Protein AF-K6WH16-F1 (afdb_monomer)

Organism: NCBI:txid1108045

Secondary structure (DSSP, 8-state):
-PPPTTS--S---------PPPTT-EE--TTSSS--EEHHHHHHHHHHHT--

Nearest PDB structures (foldseek):
  6x46-assembly1_A  TM=3.693E-01  e=3.875E+00  Mus musculus

InterPro domains:
  IPR027443 Isopenicillin N synthase-like superfamily [G3DSA:2.60.120.330] (1-51)

pLDDT: mean 94.05, std 6.18, range [58.41, 98.62]

Foldseek 3Di:
DQDDVVDDPDDDDDDDDDPFDDQQDWDADPVRPDDIDGSVVVVVVVVVVPPD

Radius of gyration: 17.96 Å; Cα contacts (8 Å, |Δi|>4): 31; chains: 1; bounding box: 45×24×40 Å

Solvent-accessible surface area (backbone atoms only — not comparable to full-atom values): 3636 Å² total; per-residue (Å²): 130,84,73,55,92,92,47,85,82,70,92,82,90,83,82,90,82,79,96,70,75,59,52,82,41,74,45,70,41,97,79,66,83,45,80,70,42,35,42,40,58,51,50,51,54,56,53,61,71,64,74,116

Sequence (52 aa):
RAPRAGE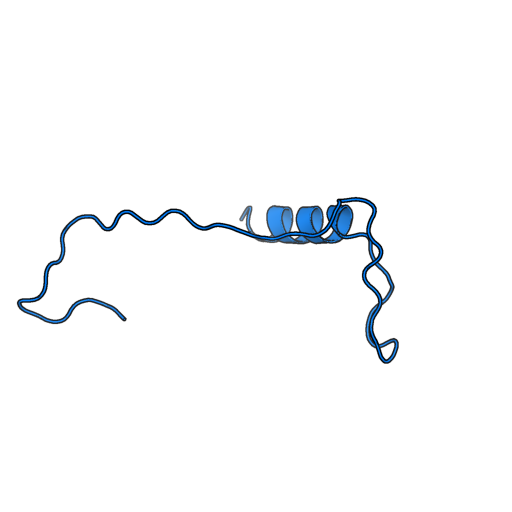YQGPRYSIAFFAQANTDAMIDSPKGKYPSITAGDYLTQRVTANAL

Mean predicted aligned error: 4.96 Å

Structure (mmCIF, N/CA/C/O backbone):
data_AF-K6WH16-F1
#
_entry.id   AF-K6WH16-F1
#
loop_
_atom_site.group_PDB
_atom_site.id
_atom_site.type_symbol
_atom_site.label_atom_id
_atom_site.label_alt_id
_atom_site.label_comp_id
_atom_site.label_asym_id
_atom_site.label_entity_id
_atom_site.label_seq_id
_atom_site.pdbx_PDB_ins_code
_atom_site.Cartn_x
_atom_site.Cartn_y
_atom_site.Cartn_z
_atom_site.occupancy
_atom_site.B_iso_or_equiv
_atom_site.auth_seq_id
_atom_site.auth_comp_id
_atom_site.auth_asym_id
_atom_site.auth_atom_id
_atom_site.pdbx_PDB_model_num
ATOM 1 N N . ARG A 1 1 ? 20.244 -0.500 -5.045 1.00 83.50 1 ARG A N 1
ATOM 2 C CA . ARG A 1 1 ? 21.557 0.185 -5.172 1.00 83.50 1 ARG A CA 1
ATOM 3 C C . ARG A 1 1 ? 21.679 0.763 -6.572 1.00 83.50 1 ARG A C 1
ATOM 5 O O . ARG A 1 1 ? 21.100 0.173 -7.479 1.00 83.50 1 ARG A O 1
ATOM 12 N N . ALA A 1 2 ? 22.422 1.851 -6.752 1.00 85.38 2 ALA A N 1
ATOM 13 C CA . ALA A 1 2 ? 22.823 2.274 -8.091 1.00 85.38 2 ALA A CA 1
ATOM 14 C C . ALA A 1 2 ? 23.827 1.261 -8.693 1.00 85.38 2 ALA A C 1
ATOM 16 O O . ALA A 1 2 ? 24.562 0.628 -7.922 1.00 85.38 2 ALA A O 1
ATOM 17 N N . PRO A 1 3 ? 23.841 1.067 -10.024 1.00 89.50 3 PRO A N 1
ATOM 18 C CA . PRO A 1 3 ? 24.851 0.249 -10.693 1.00 89.50 3 PRO A CA 1
ATOM 19 C C . PRO A 1 3 ? 26.259 0.831 -10.503 1.00 89.50 3 PRO A C 1
ATOM 21 O O . PRO A 1 3 ? 26.443 2.049 -10.505 1.00 89.50 3 PRO A O 1
ATOM 24 N N . ARG A 1 4 ? 27.258 -0.040 -10.350 1.00 93.12 4 ARG A N 1
ATOM 25 C CA . ARG A 1 4 ? 28.683 0.328 -10.298 1.00 93.12 4 ARG A CA 1
ATOM 26 C C . ARG A 1 4 ? 29.228 0.623 -11.700 1.00 93.12 4 ARG A C 1
ATOM 28 O O . ARG A 1 4 ? 28.611 0.284 -12.710 1.00 93.12 4 ARG A O 1
ATOM 35 N N . ALA A 1 5 ? 30.411 1.232 -11.767 1.00 91.50 5 ALA A N 1
ATOM 36 C CA . ALA A 1 5 ? 31.148 1.352 -13.022 1.00 91.50 5 ALA A CA 1
ATOM 37 C C . ALA A 1 5 ? 31.392 -0.045 -13.624 1.00 91.50 5 ALA A C 1
ATOM 39 O O . ALA A 1 5 ? 31.815 -0.958 -12.916 1.00 91.50 5 ALA A O 1
ATOM 40 N N . GLY A 1 6 ? 31.073 -0.215 -14.909 1.00 93.00 6 GLY A N 1
ATOM 41 C CA . GLY A 1 6 ? 31.148 -1.503 -15.610 1.00 93.00 6 GLY A CA 1
ATOM 42 C C . GLY A 1 6 ? 29.927 -2.421 -15.444 1.00 93.00 6 GLY A C 1
ATOM 43 O O . GLY A 1 6 ? 29.832 -3.415 -16.156 1.00 93.00 6 GLY A O 1
ATOM 44 N N . GLU A 1 7 ? 28.970 -2.102 -14.562 1.00 94.62 7 GLU A N 1
ATOM 45 C CA . GLU A 1 7 ? 27.680 -2.807 -14.506 1.00 94.62 7 GLU A CA 1
ATOM 46 C C . GLU A 1 7 ? 26.704 -2.262 -15.566 1.00 94.62 7 GLU A C 1
ATOM 48 O O . GLU A 1 7 ? 26.848 -1.146 -16.067 1.00 94.62 7 GLU A O 1
ATOM 53 N N . TYR A 1 8 ? 25.667 -3.040 -15.891 1.00 90.75 8 TYR A N 1
ATOM 54 C CA . TYR A 1 8 ? 24.639 -2.636 -16.850 1.00 90.75 8 TYR A CA 1
ATOM 55 C C . TY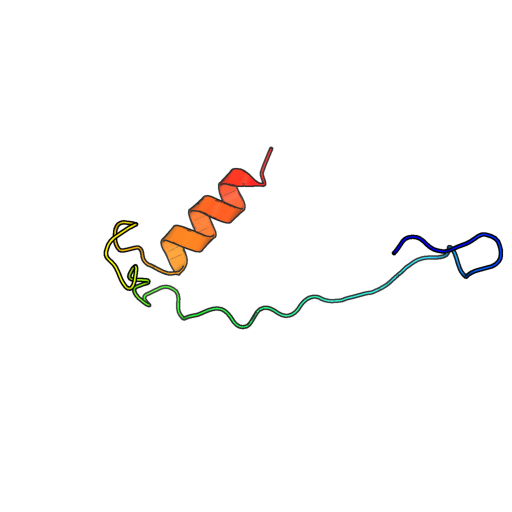R A 1 8 ? 23.870 -1.385 -16.381 1.00 90.75 8 TYR A C 1
ATOM 57 O O . TYR A 1 8 ? 23.230 -1.372 -15.321 1.00 90.75 8 TYR A O 1
ATOM 65 N N . GLN A 1 9 ? 23.924 -0.336 -17.204 1.00 92.69 9 GLN A N 1
ATOM 66 C CA . GLN A 1 9 ? 23.339 0.994 -16.964 1.00 92.69 9 GLN A CA 1
ATOM 67 C C . GLN A 1 9 ? 22.111 1.276 -17.851 1.00 92.69 9 GLN A C 1
ATOM 69 O O . GLN A 1 9 ? 21.598 2.390 -17.849 1.00 92.69 9 GLN A O 1
ATOM 74 N N . GLY A 1 10 ? 21.646 0.288 -18.622 1.00 89.94 10 GLY A N 1
ATOM 75 C CA . GLY A 1 10 ? 20.485 0.441 -19.499 1.00 89.94 10 GLY A CA 1
ATOM 76 C C . GLY A 1 10 ? 19.139 0.433 -18.757 1.00 89.94 10 GLY A C 1
ATOM 77 O O . GLY A 1 10 ? 19.102 0.388 -17.520 1.00 89.94 10 GLY A O 1
ATOM 78 N N . PRO A 1 11 ? 18.020 0.474 -19.506 1.00 91.81 11 PRO A N 1
ATOM 79 C CA . PRO A 1 11 ? 16.676 0.504 -18.941 1.00 91.81 11 PRO A CA 1
ATOM 80 C C . PRO A 1 11 ? 16.418 -0.650 -17.969 1.00 91.81 11 PRO A C 1
ATOM 82 O O . PRO A 1 11 ? 16.816 -1.791 -18.204 1.00 91.81 11 PRO A O 1
ATOM 85 N N . ARG A 1 12 ? 15.718 -0.351 -16.871 1.00 90.81 12 ARG A N 1
ATOM 86 C CA . ARG A 1 12 ? 15.262 -1.349 -15.898 1.00 90.81 12 ARG A CA 1
ATOM 87 C C . ARG A 1 12 ? 13.749 -1.414 -15.944 1.00 90.81 12 ARG A C 1
ATOM 89 O O . ARG A 1 12 ? 13.085 -0.425 -15.651 1.00 90.81 12 ARG A O 1
ATOM 96 N N . TYR A 1 13 ? 13.228 -2.582 -16.286 1.00 92.50 13 TYR A N 1
ATOM 97 C CA . TYR A 1 13 ? 11.797 -2.837 -16.289 1.00 92.50 13 TYR A CA 1
ATOM 98 C C . TYR A 1 13 ? 11.432 -3.577 -15.010 1.00 92.50 13 TYR A C 1
ATOM 100 O O . TYR A 1 13 ? 11.950 -4.658 -14.732 1.00 92.50 13 TYR A O 1
ATOM 108 N N . SER A 1 14 ? 10.551 -2.981 -14.220 1.00 92.38 14 SER A N 1
ATOM 109 C CA . SER A 1 14 ? 9.949 -3.626 -13.060 1.00 92.38 14 SER A CA 1
ATOM 110 C C . SER A 1 14 ? 8.495 -3.211 -12.962 1.00 92.38 14 SER A C 1
ATOM 112 O O . SER A 1 14 ? 8.168 -2.052 -13.213 1.00 92.38 14 SER A O 1
ATOM 114 N N . ILE A 1 15 ? 7.644 -4.140 -12.548 1.00 94.88 15 ILE A N 1
ATOM 115 C CA . ILE A 1 15 ? 6.236 -3.879 -12.273 1.00 94.88 15 ILE A CA 1
ATOM 116 C C . ILE A 1 15 ? 6.031 -4.131 -10.785 1.00 94.88 15 ILE A C 1
ATOM 118 O O . ILE A 1 15 ? 6.349 -5.210 -10.287 1.00 94.88 15 ILE A O 1
ATOM 122 N N . ALA A 1 16 ? 5.546 -3.118 -10.073 1.00 95.38 16 ALA A N 1
ATOM 123 C CA . ALA A 1 16 ? 5.213 -3.257 -8.666 1.00 95.38 16 ALA A CA 1
ATOM 124 C C . ALA A 1 16 ? 3.825 -3.893 -8.521 1.00 95.38 16 ALA A C 1
ATOM 126 O O . ALA A 1 16 ? 2.887 -3.518 -9.223 1.00 95.38 16 ALA A O 1
ATOM 127 N N . PHE A 1 17 ? 3.699 -4.831 -7.587 1.00 96.62 17 PHE A N 1
ATOM 128 C CA . PHE A 1 17 ? 2.423 -5.390 -7.159 1.00 96.62 17 PHE A CA 1
ATOM 129 C C . PHE A 1 17 ? 2.162 -4.977 -5.711 1.00 96.62 17 PHE A C 1
ATOM 131 O O . PHE A 1 17 ? 3.056 -5.074 -4.869 1.00 96.62 17 PHE A O 1
ATOM 138 N N . PHE A 1 18 ? 0.939 -4.536 -5.421 1.00 94.62 18 PHE A N 1
ATOM 139 C CA . PHE A 1 18 ? 0.533 -4.098 -4.090 1.00 94.62 18 PHE A CA 1
ATOM 140 C C . PHE A 1 18 ? -0.689 -4.898 -3.636 1.00 94.62 18 PHE A C 1
ATOM 142 O O . PHE A 1 18 ? -1.772 -4.754 -4.196 1.00 94.62 18 PHE A O 1
ATOM 149 N N . ALA A 1 19 ? -0.523 -5.724 -2.602 1.00 97.12 19 ALA A N 1
ATOM 150 C CA . ALA A 1 19 ? -1.622 -6.439 -1.957 1.00 97.12 19 ALA A CA 1
ATOM 151 C C . ALA A 1 19 ? -2.328 -5.515 -0.950 1.00 97.12 19 ALA A C 1
ATOM 153 O O . ALA A 1 19 ? -2.028 -5.539 0.244 1.00 97.12 19 ALA A O 1
ATOM 154 N N . GLN A 1 20 ? -3.202 -4.639 -1.444 1.00 96.69 20 GLN A N 1
ATOM 155 C CA . GLN A 1 20 ? -3.948 -3.688 -0.615 1.00 96.69 20 GLN A CA 1
ATOM 156 C C . GLN A 1 20 ? -5.255 -4.295 -0.095 1.00 96.69 20 GLN A C 1
ATOM 158 O O . GLN A 1 20 ? -5.810 -5.211 -0.697 1.00 96.69 20 GLN A O 1
ATOM 163 N N . ALA A 1 21 ? -5.729 -3.783 1.041 1.00 97.19 21 ALA A N 1
ATOM 164 C CA . ALA A 1 21 ? -7.027 -4.151 1.592 1.00 97.19 21 ALA A CA 1
ATOM 165 C C . ALA A 1 21 ? -8.179 -3.609 0.725 1.00 97.19 21 ALA A C 1
ATOM 167 O O . ALA A 1 21 ? -7.992 -2.662 -0.042 1.00 97.19 21 ALA A O 1
ATOM 168 N N . ASN A 1 22 ? -9.378 -4.179 0.893 1.00 98.25 22 ASN A N 1
ATOM 169 C CA . ASN A 1 22 ? -10.601 -3.621 0.311 1.00 98.25 22 ASN A CA 1
ATOM 170 C C . ASN A 1 22 ? -10.810 -2.181 0.798 1.00 98.25 22 ASN A C 1
ATOM 172 O O . ASN A 1 22 ? -10.446 -1.841 1.922 1.00 98.25 22 ASN A O 1
ATOM 176 N N . THR A 1 23 ? -11.408 -1.330 -0.035 1.00 98.06 23 THR A N 1
ATOM 177 C CA . THR A 1 23 ? -11.532 0.113 0.234 1.00 98.06 23 THR A CA 1
ATOM 178 C C . THR A 1 23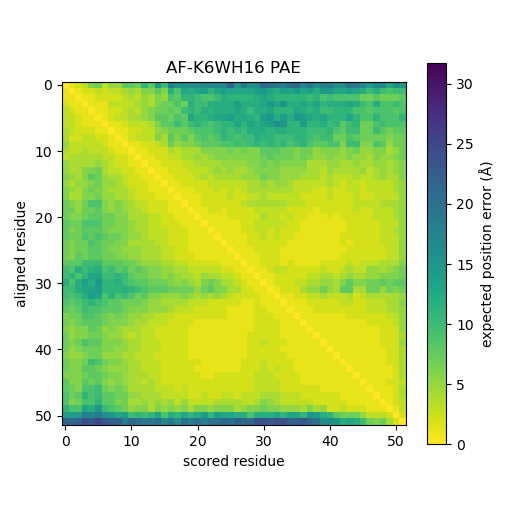 ? -12.332 0.442 1.491 1.00 98.06 23 THR A C 1
ATOM 180 O O . THR A 1 23 ? -12.078 1.466 2.117 1.00 98.06 23 THR A O 1
ATOM 183 N N . ASP A 1 24 ? -13.273 -0.422 1.854 1.00 98.31 24 ASP A N 1
ATOM 184 C CA . ASP A 1 24 ? -14.144 -0.326 3.025 1.00 98.31 24 ASP A CA 1
ATOM 185 C C . ASP A 1 24 ? -13.530 -0.926 4.302 1.00 98.31 24 ASP A C 1
ATOM 187 O O . ASP A 1 24 ? -14.099 -0.787 5.384 1.00 98.31 24 ASP A O 1
ATOM 191 N N . ALA A 1 25 ? -12.362 -1.568 4.210 1.00 98.31 25 ALA A N 1
ATOM 192 C CA . ALA A 1 25 ? -11.682 -2.117 5.372 1.00 98.31 25 ALA A CA 1
ATOM 193 C C . ALA A 1 25 ? -11.239 -0.992 6.321 1.00 98.31 25 ALA A C 1
ATOM 195 O O . ALA A 1 25 ? -10.545 -0.056 5.914 1.00 98.31 25 ALA A O 1
ATOM 196 N N . MET A 1 26 ? -11.602 -1.114 7.599 1.00 98.06 26 MET A N 1
ATOM 197 C CA . MET A 1 26 ? -11.165 -0.195 8.648 1.00 98.06 26 MET A CA 1
ATOM 198 C C . MET A 1 26 ? -9.736 -0.513 9.094 1.00 98.06 26 MET A C 1
ATOM 200 O O . MET A 1 26 ? -9.398 -1.657 9.400 1.00 98.06 26 MET A O 1
ATOM 204 N N . ILE A 1 27 ? -8.895 0.517 9.140 1.00 97.56 27 ILE A N 1
ATOM 205 C CA . ILE A 1 27 ? -7.534 0.481 9.669 1.00 97.56 27 ILE A CA 1
ATOM 206 C C . ILE A 1 27 ? -7.556 1.134 11.049 1.00 97.56 27 ILE A C 1
ATOM 208 O O . ILE A 1 27 ? -7.716 2.349 11.166 1.00 97.56 27 ILE A O 1
ATOM 212 N N . ASP A 1 28 ? -7.340 0.324 12.082 1.00 97.56 28 ASP A N 1
ATOM 213 C CA . ASP A 1 28 ? -7.262 0.775 13.469 1.00 97.56 28 ASP A CA 1
ATOM 214 C C . ASP A 1 28 ? -5.819 0.808 13.972 1.00 97.56 28 ASP A C 1
ATOM 216 O O . ASP A 1 28 ? -4.992 -0.054 13.664 1.00 97.56 28 ASP A O 1
ATOM 220 N N . SER A 1 29 ? -5.502 1.799 14.806 1.00 96.00 29 SER A N 1
ATOM 221 C CA . SER A 1 29 ? -4.227 1.816 15.514 1.00 96.00 29 SER A CA 1
ATOM 222 C C . SER A 1 29 ? -4.275 0.837 16.694 1.00 96.00 29 SER A C 1
ATOM 224 O O . SER A 1 29 ? -5.076 1.054 17.603 1.00 96.00 29 SER A O 1
ATOM 226 N N . PRO A 1 30 ? -3.371 -0.162 16.791 1.00 93.69 30 PRO A N 1
ATOM 227 C CA . PRO A 1 30 ? -3.419 -1.172 17.858 1.00 93.69 30 PRO A CA 1
ATOM 228 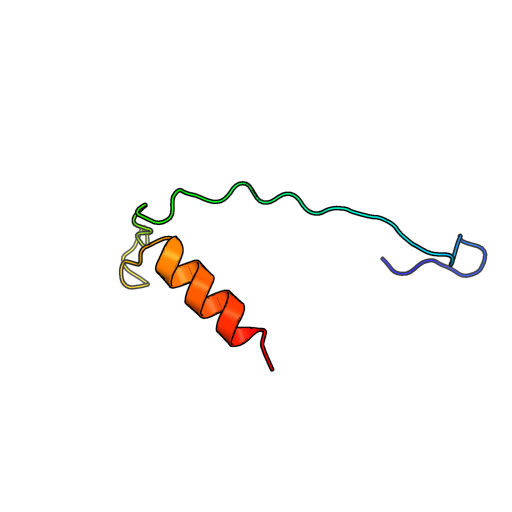C C . PRO A 1 30 ? -3.359 -0.616 19.289 1.00 93.69 30 PRO A C 1
ATOM 230 O O . PRO A 1 30 ? -3.731 -1.296 20.238 1.00 93.69 30 PRO A O 1
ATOM 233 N N . LYS A 1 31 ? -2.847 0.610 19.459 1.00 95.44 31 LYS A N 1
ATOM 234 C CA . LYS A 1 31 ? -2.754 1.320 20.746 1.00 95.44 31 LYS A CA 1
ATOM 235 C C . LYS A 1 31 ? -3.447 2.689 20.718 1.00 95.44 31 LYS A C 1
ATOM 237 O O . LYS A 1 31 ? -3.124 3.543 21.534 1.00 95.44 31 LYS A O 1
ATOM 242 N N . GLY A 1 32 ? -4.322 2.937 19.740 1.00 94.06 32 GLY A N 1
ATOM 243 C CA . GLY A 1 32 ? -5.051 4.205 19.615 1.00 94.06 32 GLY A CA 1
ATOM 244 C C . GLY A 1 32 ? -4.174 5.430 19.328 1.00 94.06 32 GLY A C 1
ATOM 245 O O . GLY A 1 32 ? -4.582 6.550 19.607 1.00 94.06 32 GLY A O 1
ATOM 246 N N . LYS A 1 33 ? -2.962 5.248 18.780 1.00 97.12 33 LYS A N 1
ATOM 247 C CA . LYS A 1 33 ? -2.061 6.369 18.450 1.00 97.12 33 LYS A CA 1
ATOM 248 C C . LYS A 1 33 ? -2.628 7.253 17.334 1.00 97.12 33 LYS A C 1
ATOM 250 O O . LYS A 1 33 ? -2.347 8.447 17.295 1.00 97.12 33 LYS A O 1
ATOM 255 N N . TYR A 1 34 ? -3.380 6.650 16.420 1.00 96.75 34 TYR A N 1
ATOM 256 C CA . TYR A 1 34 ? -3.991 7.319 15.278 1.00 96.75 34 TYR A CA 1
ATOM 257 C C . TYR A 1 34 ? -5.488 7.008 15.238 1.00 96.75 34 TYR A C 1
ATOM 259 O O . TYR A 1 34 ? -5.858 5.884 15.595 1.00 96.75 34 TYR A O 1
ATOM 267 N N . PRO A 1 35 ? -6.329 7.965 14.803 1.00 97.00 35 PRO A N 1
ATOM 268 C CA . PRO A 1 35 ? -7.737 7.704 14.543 1.00 97.00 35 PRO A CA 1
ATOM 269 C C . PRO A 1 35 ? -7.914 6.597 13.505 1.00 97.00 35 PRO A C 1
ATOM 271 O O . PRO A 1 35 ? -7.084 6.446 12.605 1.00 97.00 35 PRO A O 1
ATOM 274 N N . SER A 1 36 ? -9.010 5.858 13.627 1.00 97.75 36 SER A N 1
ATOM 275 C CA . SER A 1 36 ? -9.422 4.879 12.629 1.00 97.75 36 SER A CA 1
ATOM 276 C C . SER A 1 36 ? -9.671 5.551 11.278 1.00 97.75 36 SER A C 1
ATOM 278 O O . SER A 1 36 ? -10.171 6.676 11.214 1.00 97.75 36 SER A O 1
ATOM 280 N N . ILE A 1 37 ? -9.333 4.859 10.195 1.00 98.31 37 ILE A N 1
ATOM 281 C CA . ILE A 1 37 ? -9.496 5.346 8.821 1.00 98.31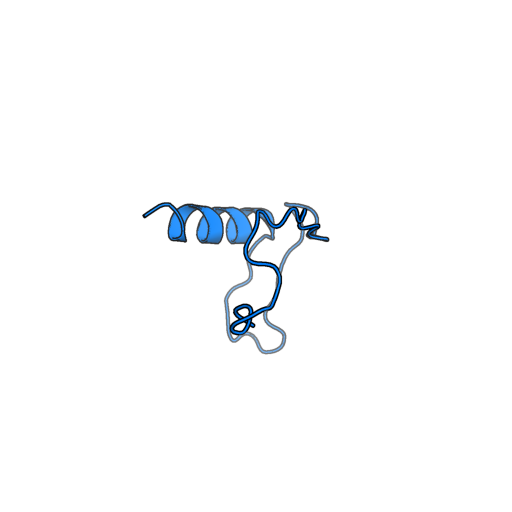 37 ILE A CA 1
ATOM 282 C C . ILE A 1 37 ? -9.816 4.171 7.896 1.00 98.31 37 ILE A C 1
ATOM 284 O O . ILE A 1 37 ? -9.335 3.065 8.133 1.00 98.31 37 ILE A O 1
ATOM 288 N N . THR A 1 38 ? -10.606 4.377 6.842 1.00 98.62 38 THR A N 1
ATOM 289 C CA . THR A 1 38 ? -10.782 3.334 5.822 1.00 98.62 38 THR A CA 1
ATOM 290 C C . THR A 1 38 ? -9.513 3.192 4.975 1.00 98.62 38 THR A C 1
ATOM 292 O O . THR A 1 38 ? -8.748 4.146 4.792 1.00 98.62 38 THR A O 1
ATOM 295 N N . ALA A 1 39 ? -9.274 2.010 4.410 1.00 98.19 39 ALA A N 1
ATOM 296 C CA . ALA A 1 39 ? -8.166 1.820 3.480 1.00 98.19 39 ALA A CA 1
ATOM 297 C C . ALA A 1 39 ? -8.287 2.738 2.248 1.00 98.19 39 ALA A C 1
ATOM 299 O O . ALA A 1 39 ? -7.279 3.280 1.793 1.00 98.19 39 ALA A O 1
ATOM 300 N N . GLY A 1 40 ? -9.506 2.967 1.741 1.00 98.38 40 GLY A N 1
ATOM 301 C CA . GLY A 1 40 ? -9.759 3.870 0.614 1.00 98.38 40 GLY A CA 1
ATOM 302 C C . GLY A 1 40 ? -9.399 5.328 0.913 1.00 98.38 40 GLY A C 1
ATOM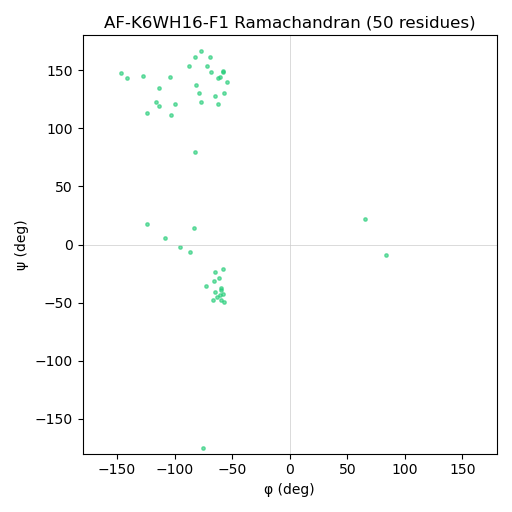 303 O O . GLY A 1 40 ? -8.704 5.972 0.118 1.00 98.38 40 GLY A O 1
ATOM 304 N N . ASP A 1 41 ? -9.794 5.835 2.082 1.00 98.31 41 ASP A N 1
ATOM 305 C CA . ASP A 1 41 ? -9.462 7.200 2.504 1.00 98.31 41 ASP A CA 1
ATOM 306 C C . ASP A 1 41 ? -7.955 7.360 2.707 1.00 98.31 41 ASP A C 1
ATOM 308 O O . ASP A 1 41 ? -7.364 8.352 2.274 1.00 98.31 41 ASP A O 1
ATOM 312 N N . TYR A 1 42 ? -7.305 6.355 3.306 1.00 97.44 42 TYR A N 1
ATOM 313 C CA . TYR A 1 42 ? -5.856 6.356 3.472 1.00 97.44 42 TYR A CA 1
ATOM 314 C C . TYR A 1 42 ? -5.135 6.429 2.121 1.00 97.44 42 TYR A C 1
ATOM 316 O O . TYR A 1 42 ? -4.251 7.267 1.937 1.00 97.44 42 TYR A O 1
ATOM 324 N N . LEU A 1 43 ? -5.527 5.598 1.148 1.00 96.44 43 LEU A N 1
ATOM 325 C CA . LEU A 1 43 ? -4.929 5.619 -0.189 1.00 96.44 43 LEU A CA 1
ATOM 326 C C . LEU A 1 43 ? -5.123 6.965 -0.881 1.00 96.44 43 LEU A C 1
ATOM 328 O O . LEU A 1 43 ? -4.159 7.503 -1.426 1.00 96.44 43 LEU A O 1
ATOM 332 N N . THR A 1 44 ? -6.322 7.539 -0.790 1.00 97.19 44 THR A N 1
ATOM 333 C CA . THR A 1 44 ? -6.622 8.86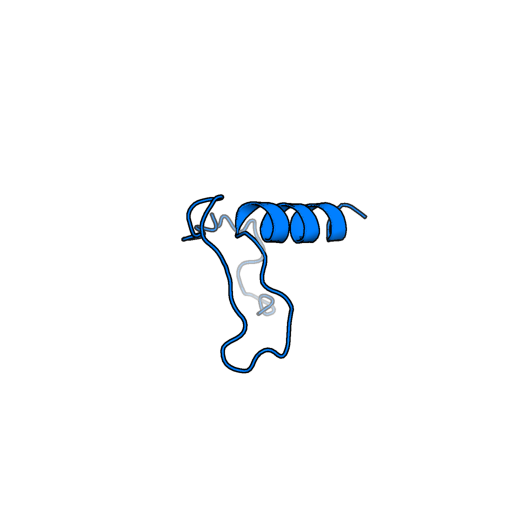4 -1.344 1.00 97.19 44 THR A CA 1
ATOM 334 C C . THR A 1 44 ? -5.680 9.921 -0.767 1.00 97.19 44 THR A C 1
ATOM 336 O O . THR A 1 44 ? -5.009 10.620 -1.525 1.00 97.19 44 THR A O 1
ATOM 339 N N . GLN A 1 45 ? -5.519 9.971 0.562 1.00 96.56 45 GLN A N 1
ATOM 340 C CA . GLN A 1 45 ? -4.590 10.903 1.214 1.00 96.56 45 GLN A CA 1
ATOM 341 C C . GLN A 1 45 ? -3.145 10.737 0.722 1.00 96.56 45 GLN A C 1
ATOM 343 O O . GLN A 1 45 ? -2.449 11.728 0.494 1.00 96.56 45 GLN A O 1
ATOM 348 N N . ARG A 1 46 ? -2.669 9.493 0.558 1.00 95.25 46 ARG A N 1
ATOM 349 C CA . ARG A 1 46 ? -1.286 9.219 0.132 1.00 95.25 46 ARG A CA 1
ATOM 350 C C . ARG A 1 46 ? -1.045 9.532 -1.342 1.00 95.25 46 ARG A C 1
ATOM 352 O O . ARG A 1 46 ? 0.039 10.008 -1.668 1.00 95.25 46 ARG A O 1
ATOM 359 N N . VAL A 1 47 ? -2.025 9.299 -2.213 1.00 94.81 47 VAL A N 1
ATOM 360 C CA . VAL A 1 47 ? -1.935 9.676 -3.631 1.00 94.81 47 VAL A CA 1
ATOM 361 C C . VAL A 1 47 ? -1.918 11.195 -3.770 1.00 94.81 47 VAL A C 1
ATOM 363 O O . VAL A 1 47 ? -1.019 11.725 -4.419 1.00 94.81 47 VAL A O 1
ATOM 366 N N . THR A 1 48 ? -2.832 11.905 -3.101 1.00 96.19 48 THR A N 1
ATOM 367 C CA . THR A 1 48 ? -2.866 13.376 -3.119 1.00 96.19 48 THR A CA 1
ATOM 368 C C . THR A 1 48 ? -1.572 13.984 -2.579 1.00 96.19 48 THR A C 1
ATOM 370 O O . THR A 1 48 ? -1.072 14.949 -3.148 1.00 96.19 48 THR A O 1
ATOM 373 N N . ALA A 1 49 ? -0.978 13.400 -1.533 1.00 94.38 49 ALA A N 1
ATOM 374 C CA . ALA A 1 49 ? 0.287 13.878 -0.973 1.00 94.38 49 ALA A CA 1
ATOM 375 C C . ALA A 1 49 ? 1.491 13.743 -1.928 1.00 94.38 49 ALA A C 1
ATOM 377 O O . ALA A 1 49 ? 2.468 14.466 -1.762 1.00 94.38 49 ALA A O 1
ATOM 378 N N . ASN A 1 50 ? 1.432 12.832 -2.903 1.00 90.88 50 ASN A N 1
ATOM 379 C CA . ASN A 1 50 ? 2.493 12.618 -3.892 1.00 90.88 50 ASN A CA 1
ATOM 380 C C . ASN A 1 50 ? 2.258 13.391 -5.203 1.00 90.88 50 ASN A C 1
ATOM 382 O O . ASN A 1 50 ? 3.067 13.276 -6.119 1.00 90.88 50 ASN A O 1
ATOM 386 N N . ALA A 1 51 ? 1.147 14.121 -5.329 1.00 83.31 51 ALA A N 1
ATOM 38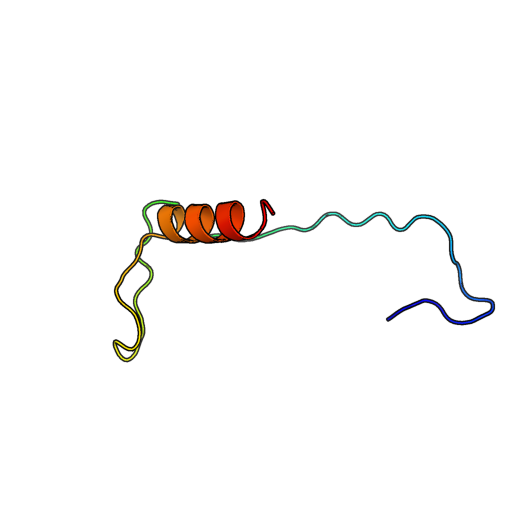7 C CA . ALA A 1 5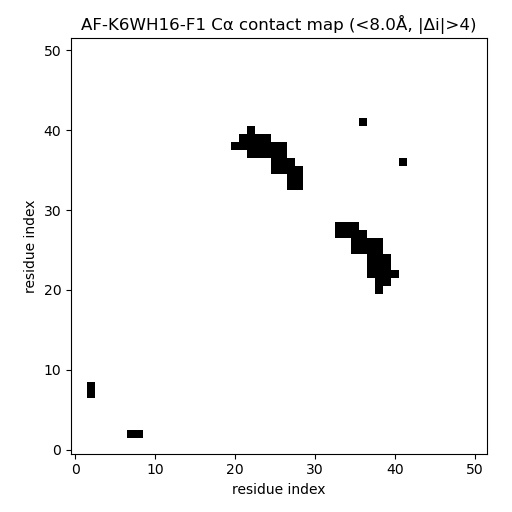1 ? 0.772 14.820 -6.558 1.00 83.31 51 ALA A CA 1
ATOM 388 C C . ALA A 1 51 ? 1.453 16.200 -6.735 1.00 83.31 51 ALA A C 1
ATOM 390 O O . ALA A 1 51 ? 1.006 16.979 -7.576 1.00 83.31 51 ALA A O 1
ATOM 391 N N . LEU A 1 52 ? 2.502 16.502 -5.956 1.00 58.41 52 LEU A N 1
ATOM 392 C CA . LEU A 1 52 ? 3.298 17.739 -6.008 1.00 58.41 52 LEU A CA 1
ATOM 393 C C . LEU A 1 52 ? 4.727 17.469 -6.486 1.00 58.41 52 LEU A C 1
ATOM 395 O O . LEU A 1 52 ? 5.373 16.566 -5.907 1.00 58.41 52 LEU A O 1
#